Protein AF-A0A0R3MBJ5-F1 (afdb_monomer_lite)

pLDDT: mean 81.19, std 11.8, range [46.66, 95.31]

Organism: NCBI:txid722472

Foldseek 3Di:
DVVVVDDLCCCVPVPLVVLQVVQVVCVVVVVDVDRPSVPDDDDDDDPPPPDDDDDDPVRVVVVLVVLCPDPPPVSNCVVVVVD

Structure (mmCIF, N/CA/C/O backbone):
data_AF-A0A0R3MBJ5-F1
#
_entry.id   AF-A0A0R3MBJ5-F1
#
loop_
_atom_site.group_PDB
_atom_site.id
_atom_site.type_symbol
_atom_site.label_atom_id
_atom_site.label_alt_id
_atom_site.label_comp_id
_atom_site.label_asym_id
_atom_site.label_entity_id
_atom_site.label_seq_id
_atom_site.pdbx_PDB_ins_code
_atom_site.Cartn_x
_atom_site.Cartn_y
_atom_site.Cartn_z
_atom_site.occupancy
_atom_site.B_iso_or_equiv
_atom_site.auth_seq_id
_atom_site.auth_comp_id
_atom_site.auth_asym_id
_atom_site.auth_atom_id
_atom_site.pdbx_PDB_model_num
ATOM 1 N N . MET A 1 1 ? -16.580 -15.835 1.814 1.00 60.31 1 MET A N 1
ATOM 2 C CA . MET A 1 1 ? -15.677 -14.790 1.255 1.00 60.31 1 MET A CA 1
ATOM 3 C C . MET A 1 1 ? -14.456 -15.389 0.573 1.00 60.31 1 MET A C 1
ATOM 5 O O . MET A 1 1 ? -14.273 -15.120 -0.603 1.00 60.31 1 MET A O 1
ATOM 9 N N . VAL A 1 2 ? -13.658 -16.214 1.260 1.00 62.25 2 VAL A N 1
ATOM 10 C CA . VAL A 1 2 ? -12.563 -16.971 0.615 1.00 62.25 2 VAL A CA 1
ATOM 11 C C . VAL A 1 2 ? -13.117 -17.982 -0.398 1.00 62.25 2 VAL A C 1
ATOM 13 O O . VAL A 1 2 ? -12.649 -18.045 -1.525 1.00 62.25 2 VAL A O 1
ATOM 16 N N . GLU A 1 3 ? -14.208 -18.664 -0.044 1.00 62.12 3 GLU A N 1
ATOM 17 C CA . GLU A 1 3 ? -14.956 -19.574 -0.930 1.00 62.12 3 GLU A CA 1
ATOM 18 C C . GLU A 1 3 ? -15.593 -18.873 -2.148 1.00 62.12 3 GLU A C 1
ATOM 20 O O . GLU A 1 3 ? -15.818 -19.488 -3.179 1.00 62.12 3 GLU A O 1
ATOM 25 N N . ALA A 1 4 ? -15.794 -17.551 -2.074 1.00 72.75 4 ALA A N 1
ATOM 26 C CA . ALA A 1 4 ? -16.278 -16.734 -3.192 1.00 72.75 4 ALA A CA 1
ATOM 27 C C . ALA A 1 4 ? -15.142 -16.286 -4.141 1.00 72.75 4 ALA A C 1
ATOM 29 O O . ALA A 1 4 ? -15.321 -15.362 -4.930 1.00 72.75 4 ALA A O 1
ATOM 30 N N . GLY A 1 5 ? -13.945 -16.872 -4.016 1.00 72.75 5 GLY A N 1
ATOM 31 C CA . GLY A 1 5 ? -12.782 -16.570 -4.855 1.00 72.75 5 GLY A CA 1
ATOM 32 C C . GLY A 1 5 ? -12.098 -15.230 -4.560 1.00 72.75 5 GLY A C 1
ATOM 33 O O . GLY A 1 5 ? -11.215 -14.810 -5.309 1.00 72.75 5 GLY A O 1
ATOM 34 N N . LEU A 1 6 ? -12.469 -14.529 -3.482 1.00 72.31 6 LEU A N 1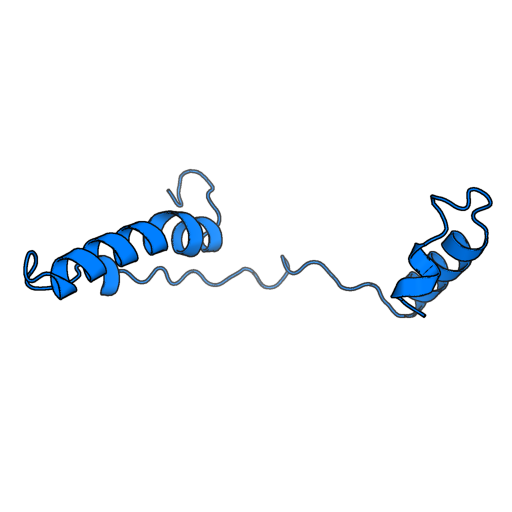
ATOM 35 C CA . LEU A 1 6 ? -11.807 -13.276 -3.124 1.00 72.31 6 LEU A CA 1
ATOM 36 C C . LEU A 1 6 ? -10.382 -13.544 -2.647 1.00 72.31 6 LEU A C 1
ATOM 38 O O . LEU A 1 6 ? -10.144 -14.353 -1.749 1.00 72.31 6 LEU A O 1
ATOM 42 N N . ARG A 1 7 ? -9.434 -12.779 -3.199 1.00 73.50 7 ARG A N 1
ATOM 43 C CA . ARG A 1 7 ? -8.045 -12.826 -2.745 1.00 73.50 7 ARG A CA 1
ATOM 44 C C . ARG A 1 7 ? -7.972 -12.483 -1.251 1.00 73.50 7 ARG A C 1
ATOM 46 O O . ARG A 1 7 ? -8.567 -11.485 -0.836 1.00 73.50 7 ARG A O 1
ATOM 53 N N . PRO A 1 8 ? -7.181 -13.216 -0.453 1.00 75.81 8 PRO A N 1
ATOM 54 C CA . PRO A 1 8 ? -7.032 -12.960 0.980 1.00 75.81 8 PRO A CA 1
ATOM 55 C C . PRO A 1 8 ? -6.633 -11.521 1.310 1.00 75.81 8 PRO A C 1
ATOM 57 O O . PRO A 1 8 ? -7.187 -10.920 2.226 1.00 75.81 8 PRO A O 1
ATOM 60 N N . LYS A 1 9 ? -5.740 -10.928 0.501 1.00 78.00 9 LYS A N 1
ATOM 61 C CA . LYS A 1 9 ? -5.366 -9.511 0.611 1.00 78.00 9 LYS A CA 1
ATOM 62 C C . LYS A 1 9 ? -6.582 -8.590 0.487 1.00 78.00 9 LYS A C 1
ATOM 64 O O . LYS A 1 9 ? -6.724 -7.657 1.262 1.00 78.00 9 LYS A O 1
ATOM 69 N N . THR A 1 10 ? -7.480 -8.868 -0.457 1.00 78.62 10 THR A N 1
ATOM 70 C CA . THR A 1 10 ? -8.710 -8.089 -0.649 1.00 78.62 10 THR A CA 1
ATOM 71 C C . THR A 1 10 ? -9.653 -8.237 0.541 1.00 78.62 10 THR A C 1
ATOM 73 O O . THR A 1 10 ? -10.238 -7.251 0.976 1.00 78.62 10 THR A O 1
ATOM 76 N N . VAL A 1 11 ? -9.785 -9.438 1.104 1.00 81.75 11 VAL A N 1
ATOM 77 C CA . VAL A 1 11 ? -10.619 -9.649 2.296 1.00 81.75 11 VAL A CA 1
ATOM 78 C C . VAL A 1 11 ? -10.048 -8.888 3.497 1.00 81.75 11 VAL A C 1
ATOM 80 O O . VAL A 1 11 ? -10.778 -8.146 4.149 1.00 81.75 11 VAL A O 1
ATOM 83 N N . ARG A 1 12 ? -8.743 -9.000 3.756 1.00 81.75 12 ARG A N 1
ATOM 84 C CA . ARG A 1 12 ? -8.084 -8.300 4.865 1.00 81.75 12 ARG A CA 1
ATOM 85 C C . ARG A 1 12 ? -8.154 -6.779 4.706 1.00 81.75 12 ARG A C 1
ATOM 87 O O . ARG A 1 12 ? -8.660 -6.093 5.588 1.00 81.75 12 ARG A O 1
ATOM 94 N N . ASP A 1 13 ? -7.683 -6.265 3.574 1.00 80.50 13 ASP A N 1
ATOM 95 C CA . ASP A 1 13 ? -7.456 -4.830 3.402 1.00 80.50 13 ASP A CA 1
ATOM 96 C C . ASP A 1 13 ? -8.766 -4.084 3.084 1.00 80.50 13 ASP A C 1
ATOM 98 O O . ASP A 1 13 ? -8.976 -2.979 3.568 1.00 80.50 13 ASP A O 1
ATOM 102 N N . ALA A 1 14 ? -9.676 -4.675 2.298 1.00 83.50 14 ALA A N 1
ATOM 103 C CA . ALA A 1 14 ? -10.882 -3.978 1.838 1.00 83.50 14 ALA A CA 1
ATOM 104 C C . ALA A 1 14 ? -12.159 -4.345 2.607 1.00 83.50 14 ALA A C 1
ATOM 106 O O . ALA A 1 14 ? -13.129 -3.591 2.547 1.00 83.50 14 ALA A O 1
ATOM 107 N N . LYS A 1 15 ? -12.212 -5.500 3.285 1.00 84.19 15 LYS A N 1
ATOM 108 C CA . LYS A 1 15 ? -13.418 -5.940 4.014 1.00 84.19 15 LYS A CA 1
ATOM 109 C C . LYS A 1 15 ? -13.231 -5.909 5.526 1.00 84.19 15 LYS A C 1
ATOM 111 O O . LYS A 1 15 ? -14.117 -5.421 6.217 1.00 84.19 15 LYS A O 1
ATOM 116 N N . LEU A 1 16 ? -12.090 -6.369 6.034 1.00 86.06 16 LEU A N 1
ATOM 117 C CA . LEU A 1 16 ? -11.842 -6.423 7.475 1.00 86.06 16 LEU A CA 1
ATOM 118 C C . LEU A 1 16 ? -11.344 -5.085 8.042 1.00 86.06 16 LEU A C 1
ATOM 120 O O . LEU A 1 16 ? -11.797 -4.677 9.111 1.00 86.06 16 LEU A O 1
ATOM 124 N N . ALA A 1 17 ? -10.471 -4.370 7.324 1.00 86.94 17 ALA A N 1
ATOM 125 C CA . ALA A 1 17 ? -9.921 -3.099 7.804 1.00 86.94 17 ALA A CA 1
ATOM 126 C C . ALA A 1 17 ? -10.988 -2.017 8.098 1.00 86.94 17 ALA A C 1
ATOM 128 O O . ALA A 1 17 ? -10.908 -1.405 9.164 1.00 86.94 17 ALA A O 1
ATOM 129 N N . PRO A 1 18 ? -12.024 -1.803 7.256 1.00 89.69 18 PRO A N 1
ATOM 130 C CA . PRO A 1 18 ? -13.073 -0.828 7.567 1.00 89.69 18 PRO A CA 1
ATOM 131 C C . PRO A 1 18 ? -13.881 -1.195 8.816 1.00 89.69 18 PRO A C 1
ATOM 133 O O . PRO A 1 18 ? -14.177 -0.334 9.640 1.00 89.69 18 PRO A O 1
ATOM 136 N N . VAL A 1 19 ? -14.200 -2.483 8.991 1.00 90.69 19 VAL A N 1
ATOM 137 C CA . VAL A 1 19 ? -14.937 -2.975 10.167 1.00 90.69 19 VAL A CA 1
ATOM 138 C C . VAL A 1 19 ? -14.119 -2.747 11.434 1.00 90.69 19 VAL A C 1
ATOM 140 O O . VAL A 1 19 ? -14.633 -2.219 12.418 1.00 90.69 19 VAL A O 1
ATOM 143 N N . ARG A 1 20 ? -12.824 -3.071 11.388 1.00 90.81 20 ARG A N 1
ATOM 144 C CA . ARG A 1 20 ? -11.897 -2.820 12.491 1.00 90.81 20 ARG A CA 1
ATOM 145 C C . ARG A 1 20 ? -11.815 -1.336 12.836 1.00 90.81 20 ARG A C 1
ATOM 147 O O . ARG A 1 20 ? -11.841 -1.008 14.016 1.00 90.81 20 ARG A O 1
ATOM 154 N N . ALA A 1 21 ? -11.774 -0.451 11.840 1.00 92.19 21 ALA A N 1
ATOM 155 C CA . ALA A 1 21 ? -11.733 0.993 12.059 1.00 92.19 21 ALA A CA 1
ATOM 156 C C . ALA A 1 21 ? -13.002 1.522 12.751 1.00 92.19 21 ALA A C 1
ATOM 158 O O . ALA A 1 21 ? -12.901 2.282 13.712 1.00 92.19 21 ALA A O 1
ATOM 159 N N . ILE A 1 22 ? -14.189 1.088 12.313 1.00 93.06 22 ILE A N 1
ATOM 160 C CA . ILE A 1 22 ? -15.468 1.506 12.913 1.00 93.06 22 ILE A CA 1
ATOM 161 C C . ILE A 1 22 ? -15.580 1.010 14.359 1.00 93.06 22 ILE A C 1
ATOM 163 O O . ILE A 1 22 ? -15.940 1.775 15.253 1.00 93.06 22 ILE A O 1
ATOM 167 N N . LEU A 1 23 ? -15.236 -0.255 14.611 1.00 92.44 23 LEU A N 1
ATOM 168 C CA . LEU A 1 23 ? -15.264 -0.811 15.965 1.00 92.44 23 LEU A CA 1
ATOM 169 C C . LEU A 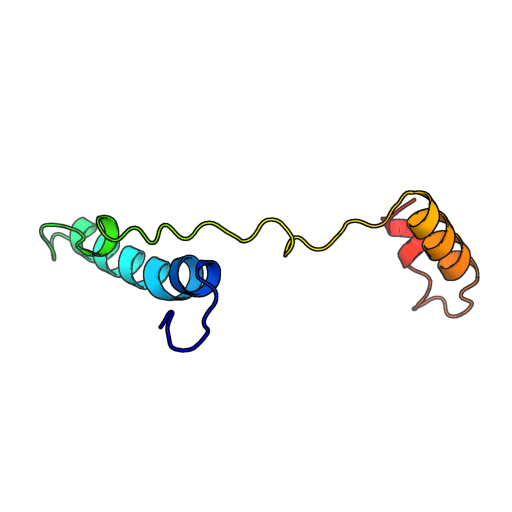1 23 ? -14.234 -0.133 16.872 1.00 92.44 23 LEU A C 1
ATOM 171 O O . LEU A 1 23 ? -14.540 0.167 18.024 1.00 92.44 23 LEU A O 1
ATOM 175 N N . GLN A 1 24 ? -13.050 0.191 16.346 1.00 91.62 24 GLN A N 1
ATOM 176 C CA . 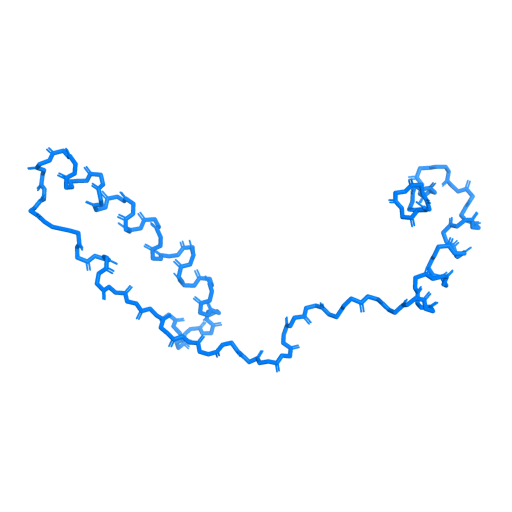GLN A 1 24 ? -12.037 0.931 17.094 1.00 91.62 24 GLN A CA 1
ATOM 177 C C . GLN A 1 24 ? -12.519 2.333 17.466 1.00 91.62 24 GLN A C 1
ATOM 179 O O . GLN A 1 24 ? -12.302 2.779 18.592 1.00 91.62 24 GLN A O 1
ATOM 184 N N . TRP A 1 25 ? -13.205 3.016 16.550 1.00 95.31 25 TRP A N 1
ATOM 185 C CA . TRP A 1 25 ? -13.834 4.300 16.840 1.00 95.31 25 TRP A CA 1
ATOM 186 C C . TRP A 1 25 ? -14.873 4.175 17.965 1.00 95.31 25 TRP A C 1
ATOM 188 O O . TRP A 1 25 ? -14.892 5.000 18.877 1.00 95.31 25 TRP A O 1
ATOM 198 N N . GLY A 1 26 ? -15.681 3.110 17.961 1.00 92.25 26 GLY A N 1
ATOM 199 C CA . GLY A 1 26 ? -16.645 2.833 19.029 1.00 92.25 26 GLY A CA 1
ATOM 200 C C . GLY A 1 26 ? -15.986 2.636 20.398 1.00 92.25 26 GLY A C 1
ATOM 201 O O . GLY A 1 26 ? -16.465 3.185 21.389 1.00 92.25 26 GLY A O 1
ATOM 202 N N . VAL A 1 27 ? -14.850 1.934 20.451 1.00 93.75 27 VAL A N 1
ATOM 203 C CA . VAL A 1 27 ? -14.054 1.781 21.683 1.00 93.75 27 VAL A CA 1
ATOM 204 C C . VAL A 1 27 ? -13.501 3.126 22.159 1.00 93.75 27 VAL A C 1
ATOM 206 O O . VAL A 1 27 ? -13.624 3.466 23.332 1.00 93.75 27 VAL A O 1
ATOM 209 N N . GLN A 1 28 ? -12.956 3.945 21.254 1.00 92.81 28 GLN A N 1
ATOM 210 C CA . GLN A 1 28 ? -12.443 5.281 21.594 1.00 92.81 28 GLN A CA 1
ATOM 211 C C . GLN A 1 28 ? -13.529 6.222 22.126 1.00 92.81 28 GLN A C 1
ATOM 213 O O . GLN A 1 28 ? -13.247 7.109 22.928 1.00 92.81 28 GLN A O 1
ATOM 218 N N . LYS A 1 29 ? -14.773 6.043 21.675 1.00 94.06 29 LYS A N 1
ATOM 219 C CA . LYS A 1 29 ? -15.939 6.793 22.152 1.00 94.06 29 LYS A CA 1
ATOM 220 C C . LYS A 1 29 ? -16.602 6.177 23.384 1.00 94.06 29 LYS A C 1
ATOM 222 O O . LYS A 1 29 ? -17.639 6.685 23.796 1.00 94.06 29 LYS A O 1
ATOM 227 N N . LEU A 1 30 ? -16.021 5.124 23.969 1.00 88.69 30 LEU A N 1
ATOM 228 C CA . LEU A 1 30 ? -16.568 4.382 25.114 1.00 88.69 30 LEU A CA 1
ATOM 229 C C . LEU A 1 30 ? -17.963 3.784 24.847 1.00 88.69 30 LEU A C 1
ATOM 231 O O . LEU A 1 30 ? -18.703 3.476 25.776 1.00 88.69 30 LEU A O 1
ATOM 235 N N . LEU A 1 31 ? -18.321 3.601 23.572 1.00 91.56 31 LEU A N 1
ATOM 236 C CA . LEU A 1 31 ? -19.561 2.944 23.148 1.00 91.56 31 LEU A CA 1
ATOM 237 C C . LEU A 1 31 ? -19.418 1.416 23.152 1.00 91.56 31 LEU A C 1
ATOM 239 O O . LEU A 1 31 ? -20.413 0.697 23.171 1.00 91.56 31 LEU A O 1
ATOM 243 N N . LEU A 1 32 ? -18.178 0.924 23.102 1.00 89.56 32 LEU A N 1
ATOM 244 C CA . LEU A 1 32 ? -17.820 -0.490 23.107 1.00 89.56 32 LEU A CA 1
ATOM 245 C C . LEU A 1 32 ? -16.677 -0.728 24.096 1.00 89.56 32 LEU A C 1
ATOM 247 O O . LEU A 1 32 ? -15.765 0.088 24.195 1.00 89.56 32 LEU A O 1
ATOM 251 N N . ALA A 1 33 ? -16.707 -1.866 24.791 1.00 88.81 33 ALA A N 1
ATOM 252 C CA . ALA A 1 33 ? -15.653 -2.246 25.732 1.00 88.81 33 ALA A CA 1
ATOM 253 C C . ALA A 1 33 ? -14.373 -2.723 25.022 1.00 88.81 33 ALA A C 1
ATOM 255 O O . ALA A 1 33 ? -13.269 -2.446 25.481 1.00 88.81 33 ALA A O 1
ATOM 256 N N . GLU A 1 34 ? -14.507 -3.423 23.892 1.00 89.56 34 GLU A N 1
ATOM 257 C CA . GLU A 1 34 ? -13.371 -3.903 23.104 1.00 89.56 34 GLU A CA 1
ATOM 258 C C . GLU A 1 34 ? -13.695 -4.027 21.607 1.00 89.56 34 GLU A C 1
ATOM 260 O O . GLU A 1 34 ? -14.854 -4.119 21.197 1.00 89.56 34 GLU A O 1
ATOM 265 N N . ASN A 1 35 ? -12.648 -4.049 20.777 1.00 90.69 35 ASN A N 1
ATOM 266 C CA . ASN A 1 35 ? -12.756 -4.236 19.334 1.00 90.69 35 ASN A CA 1
ATOM 267 C C . ASN A 1 35 ? -12.634 -5.722 18.969 1.00 90.69 35 ASN A C 1
ATOM 269 O O . ASN A 1 35 ? -11.537 -6.278 18.893 1.00 90.69 35 ASN A O 1
ATOM 273 N N . VAL A 1 36 ? -13.767 -6.363 18.689 1.00 88.69 36 VAL A N 1
ATOM 274 C CA . VAL A 1 36 ? -13.830 -7.799 18.361 1.00 88.69 36 VAL A CA 1
ATOM 275 C C . VAL A 1 36 ? -13.102 -8.131 17.047 1.00 88.69 36 VAL A C 1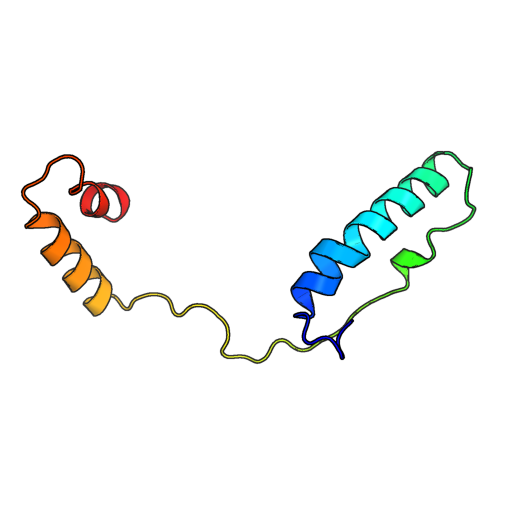
ATOM 277 O O . VAL A 1 36 ? -12.547 -9.220 16.901 1.00 88.69 36 VAL A O 1
ATOM 280 N N . ALA A 1 37 ? -13.034 -7.190 16.097 1.00 85.38 37 ALA A N 1
ATOM 281 C CA . ALA A 1 37 ? -12.361 -7.399 14.812 1.00 85.38 37 ALA A CA 1
ATOM 282 C C . ALA A 1 37 ? -10.826 -7.321 14.898 1.00 85.38 37 ALA A C 1
ATOM 284 O O . ALA A 1 37 ? -10.144 -7.658 13.925 1.00 85.38 37 ALA A O 1
ATOM 285 N N . GLU A 1 38 ? -10.267 -6.900 16.035 1.00 81.62 38 GLU A N 1
ATOM 286 C CA . GLU A 1 38 ? -8.817 -6.882 16.251 1.00 81.62 38 GLU A CA 1
ATOM 287 C C . GLU A 1 38 ? -8.248 -8.302 16.353 1.00 81.62 38 GLU A C 1
ATOM 289 O O . GLU A 1 38 ? -7.213 -8.607 15.765 1.00 81.62 38 GLU A O 1
ATOM 294 N N . LYS A 1 39 ? -8.984 -9.206 17.012 1.00 81.31 39 LYS A N 1
ATOM 295 C CA . LYS A 1 39 ? -8.591 -10.609 17.232 1.00 81.31 39 LYS A CA 1
ATOM 296 C C . LYS A 1 39 ? -8.719 -11.476 15.970 1.00 81.31 39 LYS A C 1
ATOM 298 O O . LYS A 1 39 ? -8.240 -12.607 15.942 1.00 81.31 39 LYS A O 1
ATOM 303 N N . VAL A 1 40 ? -9.365 -10.963 14.919 1.00 80.69 40 VAL A N 1
ATOM 304 C CA . VAL A 1 40 ? -9.552 -11.679 13.652 1.00 80.69 40 VAL A CA 1
ATOM 305 C C . VAL A 1 40 ? -8.321 -11.478 12.774 1.00 80.69 40 VAL A C 1
ATOM 307 O O . VAL A 1 40 ? -8.155 -10.434 12.142 1.00 80.69 40 VAL A O 1
ATOM 310 N N . THR A 1 41 ? -7.473 -12.501 12.705 1.00 69.06 41 THR A N 1
ATOM 311 C CA . THR A 1 41 ? -6.308 -12.531 11.815 1.00 69.06 41 THR A CA 1
ATOM 312 C C . THR A 1 41 ? -6.549 -13.532 10.697 1.00 69.06 41 THR A C 1
ATOM 314 O O . THR A 1 41 ? -6.816 -14.705 10.938 1.00 69.06 41 THR A O 1
ATOM 317 N N . ILE A 1 42 ? -6.450 -13.062 9.454 1.00 71.50 42 ILE A N 1
ATOM 318 C CA . ILE A 1 42 ? -6.495 -13.916 8.268 1.00 71.50 42 ILE A CA 1
ATOM 319 C C . ILE A 1 42 ? -5.046 -14.200 7.874 1.00 71.50 42 ILE A C 1
ATOM 321 O O . ILE A 1 42 ? -4.417 -13.387 7.193 1.00 71.50 42 ILE A O 1
ATOM 325 N N . ASP A 1 43 ? -4.513 -15.331 8.334 1.00 60.50 43 ASP A N 1
ATOM 326 C CA . ASP A 1 43 ? -3.234 -15.843 7.848 1.00 60.50 43 ASP A CA 1
ATOM 327 C C . ASP A 1 43 ? -3.491 -16.663 6.583 1.00 60.50 43 ASP A C 1
ATOM 329 O O . ASP A 1 43 ? -4.027 -17.771 6.623 1.00 60.50 43 ASP A O 1
ATOM 333 N N . VAL A 1 44 ? -3.170 -16.082 5.429 1.00 62.56 44 VAL A N 1
ATOM 334 C CA . VAL A 1 44 ? -3.135 -16.839 4.182 1.00 62.56 44 VAL A CA 1
ATOM 335 C C . VAL A 1 44 ? -1.782 -16.615 3.549 1.00 62.56 44 VAL A C 1
ATOM 337 O O . VAL A 1 44 ? -1.470 -15.517 3.079 1.00 62.56 44 VAL A O 1
ATOM 340 N N . ARG A 1 45 ? -0.988 -17.689 3.522 1.00 58.12 45 ARG A N 1
ATOM 341 C CA . ARG A 1 45 ? 0.275 -17.752 2.790 1.00 58.12 45 ARG A CA 1
ATOM 342 C C . ARG A 1 45 ? 0.010 -17.344 1.344 1.00 58.12 45 ARG A C 1
ATOM 344 O O . ARG A 1 45 ? -0.688 -18.039 0.607 1.00 58.12 45 ARG A O 1
ATOM 351 N N . ALA A 1 46 ? 0.547 -16.196 0.942 1.00 57.56 46 ALA A N 1
ATOM 352 C CA . ALA A 1 46 ? 0.522 -15.794 -0.453 1.00 57.56 46 ALA A CA 1
ATOM 353 C C . ALA A 1 46 ? 1.289 -16.846 -1.267 1.00 57.56 46 ALA A C 1
ATOM 355 O O . ALA A 1 46 ? 2.413 -17.199 -0.905 1.00 57.56 46 ALA A O 1
ATOM 356 N N . LYS A 1 47 ? 0.702 -17.347 -2.361 1.00 54.22 47 LYS A N 1
ATOM 357 C CA . LYS A 1 47 ? 1.452 -18.168 -3.317 1.00 54.22 47 LYS A CA 1
ATOM 358 C C . LYS A 1 47 ? 2.636 -17.339 -3.821 1.00 54.22 47 LYS A C 1
ATOM 360 O O . LYS A 1 47 ? 2.449 -16.299 -4.455 1.00 54.22 47 LYS A O 1
ATOM 365 N N . GLN A 1 48 ? 3.851 -17.787 -3.512 1.00 46.66 48 GLN A N 1
ATOM 366 C CA . GLN A 1 48 ? 5.078 -17.273 -4.115 1.00 46.66 48 GLN A CA 1
ATOM 367 C C . GLN A 1 48 ? 4.935 -17.434 -5.639 1.00 46.66 48 GLN A C 1
ATOM 369 O O . GLN A 1 48 ? 4.870 -18.556 -6.128 1.00 46.66 48 GLN A O 1
ATOM 374 N N . GLY A 1 49 ? 4.783 -16.328 -6.374 1.00 56.78 49 GLY A N 1
ATOM 375 C CA . GLY A 1 49 ? 4.630 -16.348 -7.837 1.00 56.78 49 GLY A CA 1
ATOM 376 C C . GLY A 1 49 ? 3.636 -15.338 -8.417 1.00 56.78 49 GLY A C 1
ATOM 377 O O . GLY A 1 49 ? 3.784 -14.948 -9.566 1.00 56.78 49 GLY A O 1
ATOM 378 N N . GLU A 1 50 ? 2.677 -14.826 -7.636 1.00 58.12 50 GLU A N 1
ATOM 379 C CA . GLU A 1 50 ? 1.739 -13.778 -8.106 1.00 58.12 50 GLU A CA 1
ATOM 380 C C . GLU A 1 50 ? 2.303 -12.348 -8.008 1.00 58.12 50 GLU A C 1
ATOM 382 O O . GLU A 1 50 ? 1.584 -11.356 -8.163 1.00 58.12 50 GLU A O 1
ATOM 387 N N . LYS A 1 51 ? 3.599 -12.200 -7.717 1.00 60.47 51 LYS A N 1
ATOM 388 C CA . LYS A 1 51 ? 4.238 -10.886 -7.763 1.00 60.47 51 LYS A CA 1
ATOM 389 C C . LYS A 1 51 ? 4.409 -10.535 -9.239 1.00 60.47 51 LYS A C 1
ATOM 391 O O . LYS A 1 51 ? 5.002 -11.318 -9.976 1.00 60.47 51 LYS A O 1
ATOM 396 N N . LYS A 1 52 ? 3.885 -9.382 -9.673 1.00 64.56 52 LYS A N 1
ATOM 397 C CA . LYS A 1 52 ? 4.167 -8.858 -11.018 1.00 64.56 52 LYS A CA 1
ATOM 398 C C . LYS A 1 52 ? 5.684 -8.883 -11.207 1.00 64.56 52 LYS A C 1
ATOM 400 O O . LYS A 1 52 ? 6.395 -8.261 -10.417 1.00 64.56 52 LYS A O 1
ATOM 405 N N . ARG A 1 53 ? 6.154 -9.671 -12.177 1.00 77.62 53 ARG A N 1
ATOM 406 C CA . ARG A 1 53 ? 7.576 -9.768 -12.505 1.00 77.62 53 ARG A CA 1
ATOM 407 C C . ARG A 1 53 ? 8.034 -8.376 -12.922 1.00 77.62 53 ARG A C 1
ATOM 409 O O . ARG A 1 53 ? 7.373 -7.747 -13.747 1.00 77.62 53 ARG A O 1
ATOM 416 N N . SER A 1 54 ? 9.114 -7.895 -12.320 1.00 80.00 54 SER A N 1
ATOM 417 C CA . SER A 1 54 ? 9.805 -6.728 -12.858 1.00 80.00 54 SER A CA 1
ATOM 418 C C . SER A 1 54 ? 10.374 -7.081 -14.232 1.00 80.00 54 SER A C 1
ATOM 420 O O . SER A 1 54 ? 10.671 -8.249 -14.503 1.00 80.00 54 SER A O 1
ATOM 422 N N . PHE A 1 55 ? 10.506 -6.087 -15.098 1.00 84.06 55 PHE A N 1
ATOM 423 C CA . PHE A 1 55 ? 11.233 -6.260 -16.347 1.00 84.06 55 PHE A CA 1
ATOM 424 C C . PHE A 1 55 ? 12.707 -6.563 -16.054 1.00 84.06 55 PHE A C 1
ATOM 426 O O . PHE A 1 55 ? 13.231 -6.192 -14.999 1.00 84.06 55 PHE A O 1
ATOM 433 N N . THR A 1 56 ? 13.350 -7.313 -16.944 1.00 90.69 56 THR A N 1
ATOM 434 C CA . THR A 1 56 ? 14.809 -7.459 -16.926 1.00 90.69 56 THR A CA 1
ATOM 435 C C . THR A 1 56 ? 15.464 -6.241 -17.574 1.00 90.69 56 THR A C 1
ATOM 437 O O . THR A 1 56 ? 14.849 -5.580 -18.407 1.00 90.69 56 THR A O 1
ATOM 440 N N . ASP A 1 57 ? 16.743 -5.993 -17.284 1.00 88.12 57 ASP A N 1
ATOM 441 C CA . ASP A 1 57 ? 17.505 -4.905 -17.917 1.00 88.12 57 ASP A CA 1
ATOM 442 C C . ASP A 1 57 ? 17.476 -4.971 -19.456 1.00 88.12 57 ASP A C 1
ATOM 444 O O . ASP A 1 57 ? 17.536 -3.951 -20.144 1.00 88.12 57 ASP A O 1
ATOM 448 N N . GLU A 1 58 ? 17.400 -6.177 -20.023 1.00 91.12 58 GLU A N 1
ATOM 449 C CA . GLU A 1 58 ? 17.283 -6.387 -21.468 1.00 91.12 58 GLU A CA 1
ATOM 450 C C . GLU A 1 58 ? 15.908 -5.967 -21.999 1.00 91.12 58 GLU A C 1
ATOM 452 O O . GLU A 1 58 ? 15.826 -5.284 -23.024 1.00 91.12 58 GLU A O 1
ATOM 457 N N . GLU A 1 59 ? 14.840 -6.337 -21.287 1.00 89.81 59 GLU A N 1
ATOM 458 C CA . GLU A 1 59 ? 13.465 -5.939 -21.601 1.00 89.81 59 GLU A CA 1
ATOM 459 C C . GLU A 1 59 ? 13.292 -4.422 -21.461 1.00 89.81 59 GLU A C 1
ATOM 461 O O . GLU A 1 59 ? 12.737 -3.786 -22.358 1.00 89.81 59 GLU A O 1
ATOM 466 N N . ASP A 1 60 ? 13.851 -3.822 -20.411 1.00 90.25 60 ASP A N 1
ATOM 467 C CA . ASP A 1 60 ? 13.822 -2.376 -20.191 1.00 90.25 60 ASP A CA 1
ATOM 468 C C . ASP A 1 60 ? 14.556 -1.624 -21.302 1.00 90.25 60 ASP A C 1
ATOM 470 O O . ASP A 1 60 ? 14.008 -0.693 -21.897 1.00 90.25 60 ASP A O 1
ATOM 474 N N . ARG A 1 61 ? 15.765 -2.063 -21.680 1.00 90.56 61 ARG A N 1
ATOM 475 C CA . ARG A 1 61 ? 16.495 -1.469 -22.814 1.00 90.56 61 ARG A CA 1
ATOM 476 C C . ARG A 1 61 ? 15.701 -1.569 -24.112 1.00 90.56 61 ARG A C 1
ATOM 478 O O . ARG A 1 61 ? 15.732 -0.630 -24.911 1.00 90.56 61 ARG A O 1
ATOM 485 N N . LEU A 1 62 ? 15.019 -2.688 -24.352 1.00 93.50 62 LEU A N 1
ATOM 486 C CA . LEU A 1 62 ? 14.193 -2.871 -25.543 1.00 93.50 62 LEU A CA 1
ATOM 487 C C . LEU A 1 62 ? 12.999 -1.909 -25.544 1.00 93.50 62 LEU A C 1
ATOM 489 O O . LEU A 1 62 ? 12.774 -1.226 -26.546 1.00 93.50 62 LEU A O 1
ATOM 493 N N . ILE A 1 63 ? 12.281 -1.812 -24.423 1.00 89.69 63 ILE A N 1
ATOM 494 C CA . ILE A 1 63 ? 11.128 -0.920 -24.250 1.00 89.69 63 ILE A CA 1
ATOM 495 C C . ILE A 1 63 ? 11.552 0.542 -24.415 1.00 89.69 63 ILE A C 1
ATOM 497 O O . ILE A 1 63 ? 10.941 1.270 -25.198 1.00 89.69 63 ILE A O 1
ATOM 501 N N . LEU A 1 64 ? 12.630 0.970 -23.753 1.00 90.56 64 LEU A N 1
ATOM 502 C CA . LEU A 1 64 ? 13.128 2.346 -23.825 1.00 90.56 64 LEU A CA 1
ATOM 503 C C . LEU A 1 64 ? 13.595 2.706 -25.242 1.00 90.56 64 LEU A C 1
ATOM 505 O O . LEU A 1 64 ? 13.258 3.775 -25.753 1.00 90.56 64 LEU A O 1
ATOM 509 N N . ARG A 1 65 ? 14.302 1.800 -25.934 1.00 90.12 65 ARG A N 1
ATOM 510 C CA . ARG A 1 65 ? 14.702 2.000 -27.341 1.00 90.12 65 ARG A CA 1
ATOM 511 C C . ARG A 1 65 ? 13.507 2.084 -28.283 1.00 90.12 65 ARG A C 1
ATOM 513 O O . ARG A 1 65 ? 13.545 2.868 -29.228 1.00 90.12 65 ARG A O 1
ATOM 520 N N . ALA A 1 66 ? 12.477 1.269 -28.067 1.00 90.44 66 ALA A N 1
ATOM 521 C CA . ALA A 1 66 ? 11.252 1.326 -28.857 1.00 90.44 66 ALA A CA 1
ATOM 522 C C . ALA A 1 66 ? 10.508 2.645 -28.611 1.00 90.44 66 ALA A C 1
ATOM 524 O O . ALA A 1 66 ? 10.128 3.320 -29.565 1.00 90.44 66 ALA A O 1
ATOM 525 N N . ALA A 1 67 ? 10.390 3.061 -27.351 1.00 89.56 67 ALA A N 1
ATOM 526 C CA . ALA A 1 67 ? 9.716 4.294 -26.975 1.00 89.56 67 ALA A CA 1
ATOM 527 C C . ALA A 1 67 ? 10.451 5.555 -27.470 1.00 89.56 67 ALA A C 1
ATOM 529 O O . ALA A 1 67 ? 9.800 6.528 -27.836 1.00 89.56 67 ALA A O 1
ATOM 530 N N . LEU A 1 68 ? 11.786 5.542 -27.578 1.00 88.94 68 LEU A N 1
ATOM 531 C CA . LEU A 1 68 ? 12.555 6.634 -28.198 1.00 88.94 68 LEU A CA 1
ATOM 532 C C . LEU A 1 68 ? 12.264 6.821 -29.697 1.00 88.94 68 LEU A C 1
ATOM 534 O O . LEU A 1 68 ? 12.452 7.920 -30.217 1.00 88.94 68 LEU A O 1
ATOM 538 N N . LYS A 1 69 ? 11.812 5.772 -30.397 1.00 92.00 69 LYS A N 1
ATOM 539 C CA . LYS A 1 69 ? 11.467 5.825 -31.829 1.00 92.00 69 LYS A CA 1
ATOM 540 C C . LYS A 1 69 ? 10.060 6.366 -32.096 1.00 92.00 69 LYS A C 1
ATOM 542 O O . LYS A 1 69 ? 9.720 6.578 -33.261 1.00 92.00 69 LYS A O 1
ATOM 547 N N . GLU A 1 70 ? 9.254 6.573 -31.055 1.00 91.00 70 GLU A N 1
ATOM 548 C CA . GLU A 1 70 ? 7.919 7.156 -31.180 1.00 91.00 70 GLU A CA 1
ATOM 549 C C . GLU A 1 70 ? 8.009 8.577 -31.760 1.00 91.00 70 GLU A C 1
ATOM 551 O O . GLU A 1 70 ? 8.889 9.362 -31.403 1.00 91.00 70 GLU A O 1
ATOM 556 N N . ARG A 1 71 ? 7.120 8.897 -32.700 1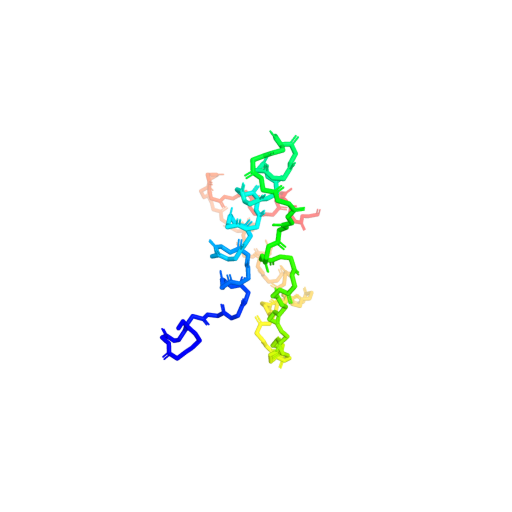.00 87.88 71 ARG A N 1
ATOM 557 C CA . ARG A 1 71 ? 7.091 10.190 -33.398 1.00 87.88 71 ARG A CA 1
ATOM 558 C C . ARG A 1 71 ? 6.009 11.105 -32.850 1.00 87.88 71 ARG A C 1
ATOM 560 O O . ARG A 1 71 ? 6.160 12.319 -32.952 1.00 87.88 71 ARG A O 1
ATOM 567 N N . ASP A 1 72 ? 4.954 10.539 -32.266 1.00 89.88 72 ASP A N 1
ATOM 568 C CA . ASP A 1 72 ? 3.920 11.307 -31.585 1.00 89.88 72 ASP A CA 1
ATOM 569 C C . ASP A 1 72 ? 4.473 11.854 -30.251 1.00 89.88 72 ASP A C 1
ATOM 571 O O . ASP A 1 72 ? 4.755 11.079 -29.326 1.00 89.88 72 ASP A O 1
ATOM 575 N N . PRO A 1 73 ? 4.642 13.183 -30.111 1.00 83.38 73 PRO A N 1
ATOM 576 C CA . PRO A 1 73 ? 5.213 13.779 -28.908 1.00 83.38 73 PRO A CA 1
ATOM 577 C C . PRO A 1 73 ? 4.374 13.510 -27.652 1.00 83.38 73 PRO A C 1
ATOM 579 O O . PRO A 1 73 ? 4.938 13.455 -26.562 1.00 83.38 73 PRO A O 1
ATOM 582 N N . VAL A 1 74 ? 3.062 13.277 -27.783 1.00 85.75 74 VAL A N 1
ATOM 583 C CA . VAL A 1 74 ? 2.177 12.964 -26.647 1.00 85.75 74 VAL A CA 1
ATOM 584 C C . VAL A 1 74 ? 2.396 11.533 -26.148 1.00 85.75 74 VAL A C 1
ATOM 586 O O . VAL A 1 74 ? 2.154 11.229 -24.981 1.00 85.75 74 VAL A O 1
ATOM 589 N N . ARG A 1 75 ? 2.897 10.640 -27.008 1.00 80.56 75 ARG A N 1
ATOM 590 C CA . ARG A 1 75 ? 3.166 9.231 -26.680 1.00 80.56 75 ARG A CA 1
ATOM 591 C C . ARG A 1 75 ? 4.625 8.977 -26.285 1.00 80.56 75 ARG A C 1
ATOM 593 O O . ARG A 1 75 ? 4.912 7.980 -25.625 1.00 80.56 75 ARG A O 1
ATOM 600 N N . ARG A 1 76 ? 5.545 9.892 -26.608 1.00 84.44 76 ARG A N 1
ATOM 601 C CA . ARG A 1 76 ? 6.994 9.785 -26.344 1.00 84.44 76 ARG A CA 1
ATOM 602 C C . ARG A 1 76 ? 7.415 10.316 -24.965 1.00 84.44 76 ARG A C 1
ATOM 604 O O . ARG A 1 76 ? 8.362 11.090 -24.855 1.00 84.44 76 ARG A O 1
ATOM 611 N N . TRP A 1 77 ? 6.729 9.905 -23.904 1.00 86.44 77 TRP A N 1
ATOM 612 C CA . TRP A 1 77 ? 7.073 10.305 -22.528 1.00 86.44 77 TRP A CA 1
ATOM 613 C C . TRP A 1 77 ? 7.831 9.219 -21.756 1.00 86.44 77 TRP A C 1
ATOM 615 O O . TRP A 1 77 ? 8.607 9.528 -20.859 1.00 86.44 77 TRP A O 1
ATOM 625 N N . VAL A 1 78 ? 7.647 7.945 -22.118 1.00 84.75 78 VAL A N 1
ATOM 626 C CA . VAL A 1 78 ? 8.186 6.793 -21.370 1.00 84.75 78 VAL A CA 1
ATOM 627 C C . VAL A 1 78 ? 9.707 6.864 -21.154 1.00 84.75 78 VAL A C 1
ATOM 629 O O . VAL A 1 78 ? 10.133 6.666 -20.016 1.00 84.75 78 VAL A O 1
ATOM 632 N N . PRO A 1 79 ? 10.542 7.221 -22.156 1.00 84.31 79 PRO A N 1
ATOM 633 C CA . PRO A 1 79 ? 11.987 7.313 -21.951 1.00 84.31 79 PRO A CA 1
ATOM 634 C C . PRO A 1 79 ? 12.418 8.388 -20.952 1.00 84.31 79 PRO A C 1
ATOM 636 O O . PRO A 1 79 ? 13.547 8.358 -20.506 1.00 84.31 79 PRO A O 1
ATOM 639 N N . TRP A 1 80 ? 11.560 9.346 -20.612 1.00 82.00 80 TRP A N 1
ATOM 640 C CA . TRP A 1 80 ? 11.928 10.500 -19.790 1.00 82.00 80 TRP A CA 1
ATOM 641 C C . TRP A 1 80 ? 11.741 10.215 -18.300 1.00 82.00 80 TRP A C 1
ATOM 643 O O 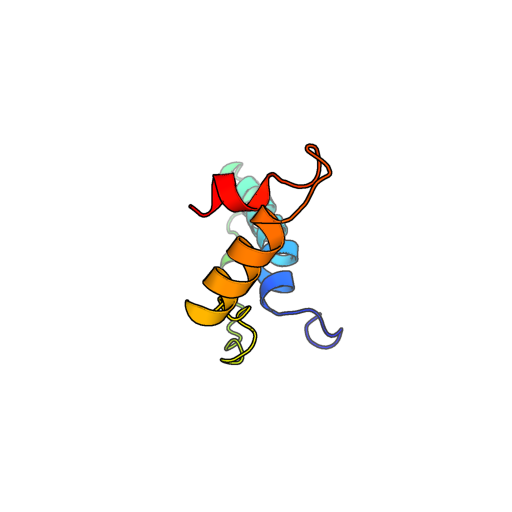. TRP A 1 80 ? 12.297 10.913 -17.463 1.00 82.00 80 TRP A O 1
ATOM 653 N N . ILE A 1 81 ? 10.939 9.197 -17.973 1.00 82.06 81 ILE A N 1
ATOM 654 C CA . ILE A 1 81 ? 10.644 8.791 -16.595 1.00 82.06 81 ILE A CA 1
ATOM 655 C C . ILE A 1 81 ? 11.573 7.658 -16.142 1.00 82.06 81 ILE A C 1
ATOM 657 O O . ILE A 1 81 ? 11.843 7.534 -14.952 1.00 82.06 81 ILE A O 1
ATOM 661 N N . GLY A 1 82 ? 12.046 6.832 -17.080 1.00 71.19 82 GLY A N 1
ATOM 662 C CA . GLY A 1 82 ? 12.900 5.674 -16.797 1.00 71.19 82 GLY A CA 1
ATOM 663 C C . GLY A 1 82 ? 14.357 5.790 -17.260 1.00 71.19 82 GLY A C 1
ATOM 664 O O . GLY A 1 82 ? 15.030 4.764 -17.258 1.00 71.19 82 GLY A O 1
ATOM 665 N N . ALA A 1 83 ? 14.808 6.968 -17.719 1.00 60.00 83 ALA A N 1
ATOM 666 C CA . ALA A 1 83 ? 16.205 7.216 -18.108 1.00 60.00 83 ALA A CA 1
ATOM 667 C C . ALA A 1 83 ? 17.124 7.469 -16.909 1.00 60.00 83 ALA A C 1
ATOM 669 O O . ALA A 1 83 ? 16.645 8.048 -15.907 1.00 60.00 83 ALA A O 1
#

Secondary structure (DSSP, 8-state):
-TTTT--HHHIIIIIIHHHHHHHHHHHHTTS-SS-GGGS--------TT-SPPPPPHHHHHHHHHHHHT---TTTTTHHHH--

Radius of gyration: 22.63 Å; chains: 1; bounding box: 37×33×59 Å

Sequence (83 aa):
MVEAGLRPKTVRDAKLAPVRAILQWGVQKLLLAENVAEKVTIDVRAKQGEKKRSFTDEEDRLILRAALKERDPVRRWVPWIGA